Protein AF-A0A497GQ40-F1 (afdb_monomer_lite)

Structure (mmCIF, N/CA/C/O backbone):
data_AF-A0A497GQ40-F1
#
_entry.id   AF-A0A497GQ40-F1
#
loop_
_atom_site.group_PDB
_atom_site.id
_atom_site.type_symbol
_atom_site.label_atom_id
_atom_site.label_alt_id
_atom_site.label_comp_id
_atom_site.label_asym_id
_atom_site.label_entity_id
_atom_site.label_seq_id
_atom_site.pdbx_PDB_ins_code
_atom_site.Cartn_x
_atom_site.Cartn_y
_atom_site.Cartn_z
_atom_site.occupancy
_atom_site.B_iso_or_equiv
_atom_site.auth_seq_id
_atom_site.auth_comp_id
_atom_site.auth_asym_id
_atom_site.auth_atom_id
_atom_site.pdbx_PDB_model_num
ATOM 1 N N . MET A 1 1 ? -21.956 5.367 -11.111 1.00 70.19 1 MET A N 1
ATOM 2 C CA . MET A 1 1 ? -20.722 4.547 -11.089 1.00 70.19 1 MET A CA 1
ATOM 3 C C . MET A 1 1 ? -20.141 4.565 -9.691 1.00 70.19 1 MET A C 1
ATOM 5 O O . MET A 1 1 ? -20.008 5.647 -9.126 1.00 70.19 1 MET A O 1
ATOM 9 N N . SER A 1 2 ? -19.786 3.401 -9.157 1.00 84.81 2 SER A N 1
ATOM 10 C CA . SER A 1 2 ? -19.094 3.294 -7.870 1.00 84.81 2 SER A CA 1
ATOM 11 C C . SER A 1 2 ? -17.639 3.743 -8.010 1.00 84.81 2 SER A C 1
ATOM 13 O O . SER A 1 2 ? -16.983 3.427 -9.002 1.00 84.81 2 SER A O 1
ATOM 15 N N . ARG A 1 3 ? -17.143 4.499 -7.029 1.00 88.75 3 ARG A N 1
ATOM 16 C CA . ARG A 1 3 ? -15.733 4.893 -6.916 1.00 88.75 3 ARG A CA 1
ATOM 17 C C . ARG A 1 3 ? -15.127 4.132 -5.744 1.00 88.75 3 ARG A C 1
ATOM 19 O O . ARG A 1 3 ? -15.784 3.989 -4.719 1.00 88.75 3 ARG A O 1
ATOM 26 N N . VAL A 1 4 ? -13.892 3.672 -5.900 1.00 91.12 4 VAL A N 1
ATOM 27 C CA . VAL A 1 4 ? -13.148 2.975 -4.846 1.00 91.12 4 VAL A CA 1
ATOM 28 C C . VAL A 1 4 ? -11.915 3.801 -4.514 1.00 91.12 4 VAL A C 1
ATOM 30 O O . VAL A 1 4 ? -11.190 4.213 -5.417 1.00 91.12 4 VAL A O 1
ATOM 33 N N . LEU A 1 5 ? -11.701 4.048 -3.224 1.00 92.62 5 LEU A N 1
ATOM 34 C CA . LEU A 1 5 ? -10.480 4.638 -2.692 1.00 92.62 5 LEU A CA 1
ATOM 35 C C . LEU A 1 5 ? -9.785 3.576 -1.842 1.00 92.62 5 LEU A C 1
ATOM 37 O O . LEU A 1 5 ? -10.337 3.135 -0.838 1.00 92.62 5 LEU A O 1
ATOM 41 N N . MET A 1 6 ? -8.592 3.168 -2.265 1.00 93.62 6 MET A N 1
ATOM 42 C CA . MET A 1 6 ? -7.730 2.264 -1.510 1.00 93.62 6 MET A CA 1
ATOM 43 C C . MET A 1 6 ? -6.610 3.087 -0.880 1.00 93.62 6 MET A C 1
ATOM 45 O O . MET A 1 6 ? -5.875 3.762 -1.597 1.00 93.62 6 MET A O 1
ATOM 49 N N . ILE A 1 7 ? -6.502 3.040 0.447 1.00 93.56 7 ILE A N 1
ATOM 50 C CA . ILE A 1 7 ? -5.431 3.685 1.211 1.00 93.56 7 ILE A CA 1
ATOM 51 C C . ILE A 1 7 ? -4.651 2.576 1.901 1.00 93.56 7 ILE A C 1
ATOM 53 O O . ILE A 1 7 ? -5.233 1.780 2.635 1.00 93.56 7 ILE A O 1
ATOM 57 N N . VAL A 1 8 ? -3.345 2.537 1.660 1.00 92.19 8 VAL A N 1
ATOM 58 C CA . VAL A 1 8 ? -2.421 1.644 2.356 1.00 92.19 8 VAL A CA 1
ATOM 59 C C . VAL A 1 8 ? -1.456 2.522 3.139 1.00 92.19 8 VAL A C 1
ATOM 61 O O . VAL A 1 8 ? -0.906 3.466 2.578 1.00 92.19 8 VAL A O 1
ATOM 64 N N . ILE A 1 9 ? -1.303 2.240 4.430 1.00 89.88 9 ILE A N 1
ATOM 65 C CA . ILE A 1 9 ? -0.397 2.961 5.327 1.00 89.88 9 ILE A CA 1
ATOM 66 C C . ILE A 1 9 ? 0.674 1.963 5.739 1.00 89.88 9 ILE A C 1
ATOM 68 O O . ILE A 1 9 ? 0.354 0.925 6.323 1.00 89.88 9 ILE A O 1
ATOM 72 N N . ASP A 1 10 ? 1.921 2.254 5.383 1.00 86.50 10 ASP A N 1
ATOM 73 C CA . ASP A 1 10 ? 3.040 1.383 5.714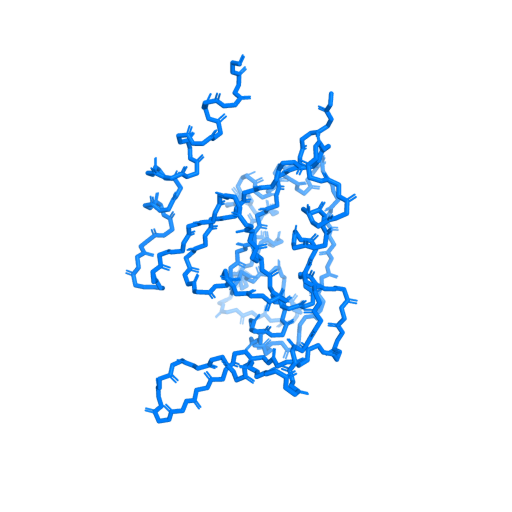 1.00 86.50 10 ASP A CA 1
ATOM 74 C C . ASP A 1 10 ? 3.319 1.405 7.222 1.00 86.50 10 ASP A C 1
ATOM 76 O O . ASP A 1 10 ? 3.120 2.418 7.893 1.00 86.50 10 ASP A O 1
ATOM 80 N N . GLN A 1 11 ? 3.737 0.255 7.748 1.00 82.38 11 GLN A N 1
ATOM 81 C CA . GLN A 1 11 ? 4.113 0.053 9.150 1.00 82.38 11 GLN A CA 1
ATOM 82 C C . GLN A 1 11 ? 3.080 0.532 10.186 1.00 82.38 11 GLN A C 1
ATOM 84 O O . GLN A 1 11 ? 3.435 0.809 11.330 1.00 82.38 11 GLN A O 1
ATOM 89 N N . LEU A 1 12 ? 1.793 0.611 9.824 1.00 86.00 12 LEU A N 1
ATOM 90 C CA . LEU A 1 12 ? 0.738 1.011 10.751 1.00 86.00 12 LEU A CA 1
ATOM 91 C C . LEU A 1 12 ? 0.411 -0.144 11.717 1.00 86.00 12 LEU A C 1
ATOM 93 O O . LEU A 1 12 ? -0.156 -1.152 11.283 1.00 86.00 12 LEU A O 1
ATOM 97 N N . PRO A 1 13 ? 0.686 -0.016 13.029 1.00 82.19 13 PRO A N 1
ATOM 98 C CA . PRO A 1 13 ? 0.306 -1.042 13.991 1.00 82.19 13 PRO A CA 1
ATOM 99 C C . PRO A 1 13 ? -1.221 -1.103 14.111 1.00 82.19 13 PRO A C 1
ATOM 101 O O . PRO A 1 13 ? -1.860 -0.190 14.635 1.00 82.19 13 PRO A O 1
ATOM 104 N N . GLY A 1 14 ? -1.828 -2.181 13.611 1.00 79.94 14 GLY A N 1
ATOM 105 C CA . GLY A 1 14 ? -3.282 -2.356 13.646 1.00 79.94 14 GLY A CA 1
ATOM 106 C C . GLY A 1 14 ? -3.801 -2.676 15.049 1.00 79.94 14 GLY A C 1
ATOM 107 O O . GLY A 1 14 ? -4.686 -1.995 15.564 1.00 79.94 14 GLY A O 1
ATOM 108 N N . HIS A 1 15 ? -3.229 -3.705 15.670 1.00 75.00 15 HIS A N 1
ATOM 109 C CA . HIS A 1 15 ? -3.486 -4.132 17.044 1.00 75.00 15 HIS A CA 1
ATOM 110 C C . HIS A 1 15 ? -2.274 -4.915 17.559 1.00 75.00 15 HIS A C 1
ATOM 112 O O . HIS A 1 15 ? -1.481 -5.409 16.759 1.00 75.00 15 HIS A O 1
ATOM 118 N N . TRP A 1 16 ? -2.157 -5.056 18.876 1.00 76.19 16 TRP A N 1
ATOM 119 C CA . TRP A 1 16 ? -1.162 -5.925 19.504 1.00 76.19 16 TRP A CA 1
ATOM 120 C C . TRP A 1 16 ? -1.840 -7.090 20.223 1.00 76.19 16 TRP A C 1
ATOM 122 O O . TRP A 1 16 ? -3.042 -7.049 20.506 1.00 76.19 16 TRP A O 1
ATOM 132 N N . ALA A 1 17 ? -1.063 -8.130 20.526 1.00 72.88 17 ALA A N 1
ATOM 133 C CA . ALA A 1 17 ? -1.508 -9.172 21.441 1.00 72.88 17 ALA A CA 1
ATOM 134 C C . ALA A 1 17 ? -1.832 -8.548 22.816 1.00 72.88 17 ALA A C 1
ATOM 136 O O . ALA A 1 17 ? -1.188 -7.581 23.231 1.00 72.88 17 ALA A O 1
ATOM 137 N N . LYS A 1 18 ? -2.861 -9.061 23.503 1.00 73.62 18 LYS A N 1
ATOM 138 C CA . LYS A 1 18 ? -3.459 -8.432 24.704 1.00 73.62 18 LYS A CA 1
ATOM 139 C C . LYS A 1 18 ? -2.467 -8.254 25.860 1.00 73.62 18 LYS A C 1
ATOM 141 O O . LYS A 1 18 ? -2.681 -7.429 26.743 1.00 73.62 18 LYS A O 1
ATOM 146 N N . GLU A 1 19 ? -1.422 -9.062 25.870 1.00 74.69 19 GLU A N 1
ATOM 147 C CA . GLU A 1 19 ? -0.355 -9.112 26.857 1.00 74.69 19 GLU A CA 1
ATOM 148 C C . GLU A 1 19 ? 0.740 -8.054 26.645 1.00 74.69 19 GLU A C 1
ATOM 150 O O . GLU A 1 19 ? 1.523 -7.805 27.561 1.00 74.69 19 GLU A O 1
ATOM 155 N N . VAL A 1 20 ? 0.795 -7.401 25.479 1.00 72.75 20 VAL A N 1
ATOM 156 C CA . VAL A 1 20 ? 1.813 -6.386 25.177 1.00 72.75 20 VAL A CA 1
ATOM 157 C C . VAL A 1 20 ? 1.470 -5.076 25.893 1.00 72.75 20 VAL A C 1
ATOM 159 O O . VAL A 1 20 ? 0.424 -4.478 25.644 1.00 72.75 20 VAL A O 1
ATOM 162 N N . LYS A 1 21 ? 2.372 -4.600 26.759 1.00 68.25 21 LYS A N 1
ATOM 163 C CA . LYS A 1 21 ? 2.289 -3.301 27.450 1.00 68.25 21 LYS A CA 1
ATOM 164 C C . LYS A 1 21 ? 3.609 -2.546 27.298 1.00 68.25 21 LYS A C 1
ATOM 166 O O . LYS A 1 21 ? 4.667 -3.162 27.368 1.00 68.25 21 LYS A O 1
ATOM 171 N N . VAL A 1 22 ? 3.544 -1.229 27.088 1.00 72.44 22 VAL A N 1
ATOM 172 C CA . VAL A 1 22 ? 4.737 -0.369 26.904 1.00 72.44 22 VAL A CA 1
ATOM 173 C C . VAL A 1 22 ? 5.049 0.431 28.168 1.00 72.44 22 VAL A C 1
ATOM 175 O O . VAL A 1 22 ? 6.209 0.588 28.531 1.00 72.44 22 VAL A O 1
ATOM 178 N N . LEU A 1 23 ? 4.007 0.912 28.846 1.00 74.12 23 LEU A N 1
ATOM 179 C CA . LEU A 1 23 ? 4.051 1.622 30.123 1.00 74.12 23 LEU A CA 1
ATOM 180 C C . LEU A 1 23 ? 2.874 1.143 30.976 1.00 74.12 23 LEU A C 1
ATOM 182 O O . LEU A 1 23 ? 1.844 0.718 30.438 1.00 74.12 23 LEU A O 1
ATOM 186 N N . ASP A 1 24 ? 3.002 1.235 32.297 1.00 73.12 24 ASP A N 1
ATOM 187 C CA . ASP A 1 24 ? 1.900 0.906 33.198 1.00 73.12 24 ASP A CA 1
ATOM 188 C C . ASP A 1 24 ? 0.662 1.745 32.848 1.00 73.12 24 ASP A C 1
ATOM 190 O O . ASP A 1 24 ? 0.723 2.968 32.731 1.00 73.12 24 ASP A O 1
ATOM 194 N N . ASN A 1 25 ? -0.471 1.066 32.651 1.00 73.38 25 ASN A N 1
ATOM 195 C CA . ASN A 1 25 ? -1.770 1.639 32.268 1.00 73.38 25 ASN A CA 1
ATOM 196 C C . ASN A 1 25 ? -1.861 2.283 30.868 1.00 73.38 25 ASN A C 1
ATOM 198 O O . ASN A 1 25 ? -2.886 2.887 30.555 1.00 73.38 25 ASN A O 1
ATOM 202 N N . MET A 1 26 ? -0.856 2.118 30.001 1.00 69.12 26 MET A N 1
ATOM 203 C CA . MET A 1 26 ? -0.887 2.603 28.615 1.00 69.12 26 MET A CA 1
ATOM 204 C C . MET A 1 26 ? -0.814 1.439 27.619 1.00 69.12 26 MET A C 1
ATOM 206 O O . MET A 1 26 ? 0.151 0.665 27.654 1.00 69.12 26 MET A O 1
ATOM 210 N N . PRO A 1 27 ? -1.800 1.297 26.710 1.00 72.75 27 PRO A N 1
ATOM 211 C CA . PRO A 1 27 ? -1.693 0.312 25.649 1.00 72.75 27 PRO A CA 1
ATOM 212 C C . PRO A 1 27 ? -0.566 0.700 24.679 1.00 72.75 27 PRO A C 1
ATOM 214 O O . PRO A 1 27 ? -0.253 1.886 24.527 1.00 72.75 27 PRO A O 1
ATOM 217 N N . PRO A 1 28 ? 0.045 -0.279 23.996 1.00 80.50 28 PRO A N 1
ATOM 218 C CA . PRO A 1 28 ? 0.985 -0.004 22.919 1.00 80.50 28 PRO A CA 1
ATOM 219 C C . PRO A 1 28 ? 0.333 0.849 21.826 1.00 80.50 28 PRO A C 1
ATOM 221 O O . PRO A 1 28 ? -0.875 0.775 21.597 1.00 80.50 28 PRO A O 1
ATOM 224 N N . VAL A 1 29 ? 1.135 1.634 21.106 1.00 83.00 29 VAL A N 1
ATOM 225 C CA . VAL A 1 29 ? 0.638 2.443 19.985 1.00 83.00 29 VAL A CA 1
ATOM 226 C C . VAL A 1 29 ? 0.046 1.516 18.923 1.00 83.00 29 VAL A C 1
ATOM 228 O O . VAL A 1 29 ? 0.769 0.730 18.312 1.00 83.00 29 VAL A O 1
ATOM 231 N N . ASN A 1 30 ? -1.273 1.572 18.730 1.00 87.31 30 ASN A N 1
ATOM 232 C CA . ASN A 1 30 ? -1.984 0.861 17.669 1.00 87.31 30 ASN A CA 1
ATOM 233 C C . ASN A 1 30 ? -3.354 1.473 17.376 1.00 87.31 30 ASN A C 1
ATOM 235 O O . ASN A 1 30 ? -3.939 2.148 18.223 1.00 87.31 30 ASN A O 1
ATOM 239 N N . VAL A 1 31 ? -3.868 1.200 16.177 1.00 90.12 31 VAL A N 1
ATOM 240 C CA . VAL A 1 31 ? -5.149 1.719 15.687 1.00 90.12 31 VAL A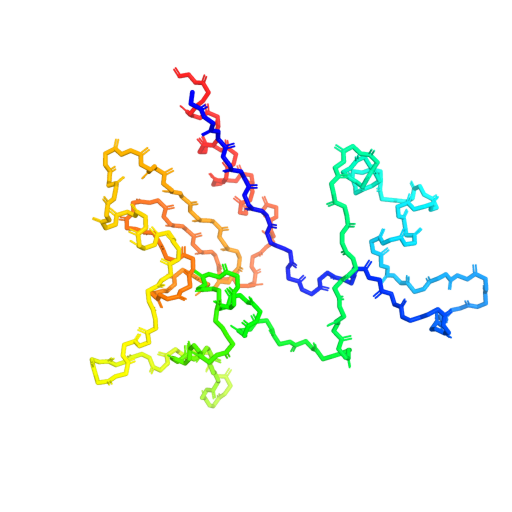 CA 1
ATOM 241 C C . VAL A 1 31 ? -6.309 1.329 16.600 1.00 90.12 31 VAL A C 1
ATOM 243 O O . VAL A 1 31 ? -7.117 2.191 16.943 1.00 90.12 31 VAL A O 1
ATOM 246 N N . TRP A 1 32 ? -6.400 0.059 16.998 1.00 90.50 32 TRP A N 1
ATOM 247 C CA . TRP A 1 32 ? -7.534 -0.453 17.766 1.00 90.50 32 TRP A CA 1
ATOM 248 C C . TRP A 1 32 ? -7.675 0.219 19.138 1.00 90.50 32 TRP A C 1
ATOM 250 O O . TRP A 1 32 ? -8.736 0.764 19.456 1.00 90.50 32 TRP A O 1
ATOM 260 N N . ASP A 1 33 ? -6.611 0.242 19.938 1.00 88.31 33 ASP A N 1
ATOM 261 C CA . ASP A 1 33 ? -6.663 0.816 21.284 1.00 88.31 33 ASP A CA 1
ATOM 262 C C . ASP A 1 33 ? -6.806 2.341 21.246 1.00 88.31 33 ASP A C 1
ATOM 264 O O . ASP A 1 33 ? -7.615 2.905 21.985 1.00 88.31 33 ASP A O 1
ATOM 268 N N . TYR A 1 34 ? -6.107 3.024 20.333 1.00 90.00 34 TYR A N 1
ATOM 269 C CA . TYR A 1 34 ? -6.209 4.481 20.205 1.00 90.00 34 TYR A CA 1
ATOM 270 C C . TYR A 1 34 ? -7.583 4.920 19.691 1.00 90.00 34 TYR A C 1
ATOM 272 O O . TYR A 1 34 ? -8.079 5.978 20.086 1.00 90.00 34 TYR A O 1
ATOM 280 N N . ALA A 1 35 ? -8.228 4.127 18.833 1.00 92.44 35 ALA A N 1
ATOM 281 C CA . ALA A 1 35 ? -9.604 4.381 18.423 1.00 92.44 35 ALA A CA 1
ATOM 282 C C . ALA A 1 35 ? -10.566 4.266 19.616 1.00 92.44 35 ALA A C 1
ATOM 284 O O . ALA A 1 35 ? -11.384 5.164 19.826 1.00 92.44 35 ALA A O 1
ATOM 285 N N . ARG A 1 36 ? -10.428 3.219 20.442 1.00 88.94 36 ARG A N 1
ATOM 286 C CA . ARG A 1 36 ? -11.265 2.999 21.637 1.00 88.94 36 ARG A CA 1
ATOM 287 C C . ARG A 1 36 ? -11.078 4.068 22.710 1.00 88.94 36 ARG A C 1
ATOM 289 O O . ARG A 1 36 ? -12.061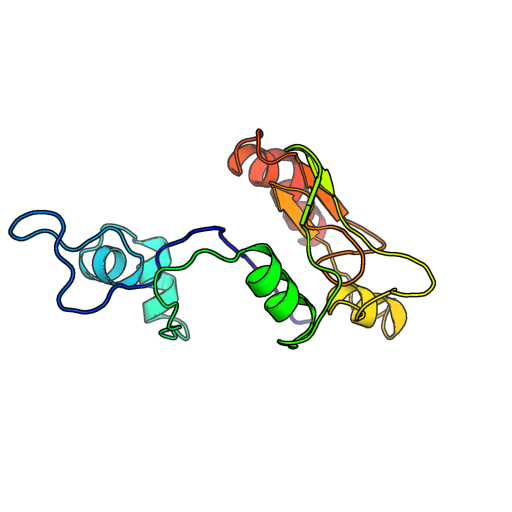 4.495 23.308 1.00 88.94 36 ARG A O 1
ATOM 296 N N . LEU A 1 37 ? -9.845 4.528 22.917 1.00 88.69 37 LEU A N 1
ATOM 297 C CA . LEU A 1 37 ? -9.524 5.621 23.842 1.00 88.69 37 LEU A CA 1
ATOM 298 C C . LEU A 1 37 ? -9.876 7.012 23.283 1.00 88.69 37 LEU A C 1
ATOM 300 O O . LEU A 1 37 ? -9.769 8.009 23.989 1.00 88.69 37 LEU A O 1
ATOM 304 N N . GLY A 1 38 ? -10.314 7.104 22.022 1.00 89.50 38 GLY A N 1
ATOM 305 C CA . GLY A 1 38 ? -10.701 8.367 21.386 1.00 89.50 38 GLY A CA 1
ATOM 306 C C 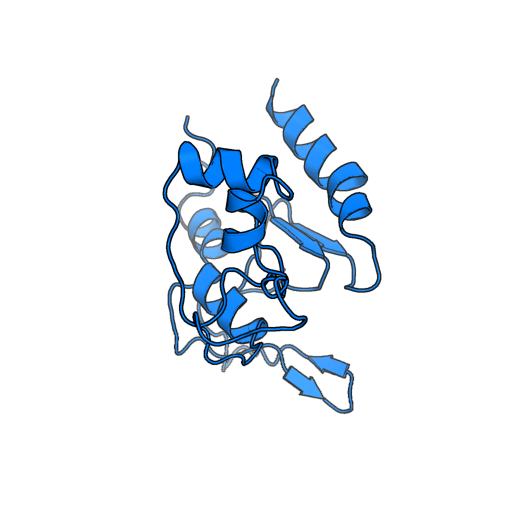. GLY A 1 38 ? -9.531 9.226 20.891 1.00 89.50 38 GLY A C 1
ATOM 307 O O . GLY A 1 38 ? -9.757 10.352 20.443 1.00 89.50 38 GLY A O 1
ATOM 308 N N . PHE A 1 39 ? -8.305 8.701 20.909 1.00 89.19 39 PHE A N 1
ATOM 309 C CA . PHE A 1 39 ? -7.107 9.373 20.396 1.00 89.19 39 PHE A CA 1
ATOM 310 C C . PHE A 1 39 ? -7.034 9.377 18.864 1.00 89.19 39 PHE A C 1
ATOM 312 O O . PHE A 1 39 ? -6.445 10.281 18.278 1.00 89.19 39 PHE A O 1
ATOM 319 N N . ALA A 1 40 ? -7.681 8.418 18.197 1.00 91.56 40 ALA A N 1
ATOM 320 C CA . ALA A 1 40 ? -7.687 8.290 16.740 1.00 91.56 40 ALA A CA 1
ATOM 321 C C . ALA A 1 40 ? -9.106 8.422 16.158 1.00 91.56 40 ALA A C 1
ATOM 323 O O . ALA A 1 40 ? -9.689 7.455 15.670 1.00 91.56 40 ALA A O 1
ATOM 324 N N . LYS A 1 41 ? -9.680 9.633 16.204 1.00 94.94 41 LYS A N 1
ATOM 325 C CA . LYS A 1 41 ? -11.099 9.885 15.863 1.00 94.94 41 LYS A CA 1
ATOM 326 C C . LYS A 1 41 ? -11.503 9.421 14.456 1.00 94.94 41 LYS A C 1
ATOM 328 O O . LYS A 1 41 ? -12.578 8.855 14.293 1.00 94.94 41 LYS A O 1
ATOM 333 N N . ASN A 1 42 ? -10.639 9.611 13.457 1.00 94.75 42 ASN A N 1
ATOM 334 C CA . ASN A 1 42 ? -10.919 9.179 12.081 1.00 94.75 42 ASN A CA 1
ATOM 335 C C . ASN A 1 42 ? -10.945 7.650 11.955 1.00 94.75 42 ASN A C 1
ATOM 337 O O . ASN A 1 42 ? -11.850 7.101 11.334 1.00 94.75 42 ASN A O 1
ATOM 341 N N . PHE A 1 43 ? -9.993 6.952 12.582 1.00 94.12 43 PHE A N 1
ATOM 342 C CA . PHE A 1 43 ? -10.002 5.489 12.620 1.00 94.12 43 PHE A CA 1
ATOM 343 C C . PHE A 1 43 ? -11.194 4.954 13.404 1.00 94.12 43 PHE A C 1
ATOM 345 O O . PHE A 1 43 ? -11.847 4.027 12.942 1.00 94.12 43 PHE A O 1
ATOM 352 N N . ARG A 1 44 ? -11.530 5.574 14.540 1.00 95.19 44 ARG A N 1
ATOM 353 C CA . ARG A 1 44 ? -12.735 5.240 15.302 1.00 95.19 44 ARG A CA 1
ATOM 354 C C . ARG A 1 44 ? -13.985 5.315 14.427 1.00 95.19 44 ARG A C 1
ATOM 356 O O . ARG A 1 44 ? -14.729 4.345 14.373 1.00 95.19 44 ARG A O 1
ATOM 363 N N . PHE A 1 45 ? -14.168 6.413 13.693 1.00 96.69 45 PHE A N 1
ATOM 364 C CA . PHE A 1 45 ? -15.289 6.557 12.767 1.00 96.69 45 PHE A CA 1
ATOM 365 C C . PHE A 1 45 ? -15.326 5.427 11.726 1.00 96.69 45 PHE A C 1
ATOM 367 O O . PHE A 1 45 ? -16.383 4.837 11.513 1.00 96.69 45 PHE A O 1
ATOM 374 N N . LEU A 1 46 ? -14.185 5.097 11.107 1.00 94.62 46 LEU A N 1
ATOM 375 C CA . LEU A 1 46 ? -14.086 4.017 10.116 1.00 94.62 46 LEU A CA 1
ATOM 376 C C . LEU A 1 46 ? -14.405 2.636 10.704 1.00 94.62 46 LEU A C 1
ATOM 378 O O . LEU A 1 46 ? -15.034 1.823 10.034 1.00 94.62 46 LEU A O 1
ATOM 382 N N . ILE A 1 47 ? -13.985 2.378 11.942 1.00 93.62 47 ILE A N 1
ATOM 383 C CA . ILE A 1 47 ? -14.261 1.131 12.663 1.00 93.62 47 ILE A CA 1
ATOM 384 C C . ILE A 1 47 ? -15.752 1.020 12.995 1.00 93.62 47 ILE A C 1
ATOM 386 O O . ILE A 1 47 ? -16.349 -0.025 12.769 1.00 93.62 47 ILE A O 1
ATOM 390 N N . GLU A 1 48 ? -16.355 2.090 13.515 1.00 95.31 48 GLU A N 1
ATOM 391 C CA . GLU A 1 48 ? -17.760 2.107 13.947 1.00 95.31 48 GLU A CA 1
ATOM 392 C C . GLU A 1 48 ? -18.749 2.089 12.768 1.00 95.31 48 GLU A C 1
ATOM 394 O O . GLU A 1 48 ? -19.864 1.596 12.915 1.00 95.31 48 GLU A O 1
ATOM 399 N N . ASN A 1 49 ? -18.356 2.612 11.601 1.00 97.06 49 ASN A N 1
ATOM 400 C CA . ASN A 1 49 ? -19.224 2.750 10.421 1.00 97.06 49 ASN A CA 1
ATOM 401 C C . ASN A 1 49 ? -18.825 1.829 9.257 1.00 97.06 49 ASN A C 1
ATOM 403 O O . ASN A 1 49 ? -19.335 1.974 8.144 1.00 97.06 49 ASN A O 1
ATOM 407 N N . GLY A 1 50 ? -17.887 0.913 9.481 1.00 93.62 50 GLY A N 1
ATOM 408 C CA . GLY A 1 50 ? -17.325 0.054 8.448 1.00 93.62 50 GLY A CA 1
ATOM 409 C C . GLY A 1 50 ? -17.069 -1.364 8.938 1.00 93.62 50 GLY A C 1
ATOM 410 O O . GLY A 1 50 ? -17.602 -1.808 9.951 1.00 93.62 50 GLY A O 1
ATOM 411 N N . ILE A 1 51 ? -16.245 -2.088 8.184 1.00 90.69 51 ILE A N 1
ATOM 412 C CA . ILE A 1 51 ? -15.774 -3.420 8.561 1.00 90.69 51 ILE A CA 1
ATOM 413 C C . ILE A 1 51 ? -14.331 -3.276 9.028 1.00 90.69 51 ILE A C 1
ATOM 415 O O . ILE A 1 51 ? -13.454 -2.911 8.244 1.00 90.69 51 ILE A O 1
ATOM 419 N N . PHE A 1 52 ? -14.090 -3.577 10.302 1.00 89.62 52 PHE A N 1
ATOM 420 C CA . PHE A 1 52 ? -12.751 -3.653 10.869 1.00 89.62 52 PHE A CA 1
ATOM 421 C C . PHE A 1 52 ? -12.363 -5.112 11.097 1.00 89.62 52 PHE A C 1
ATOM 423 O O . PHE A 1 52 ? -13.070 -5.851 11.781 1.00 89.62 52 PHE A O 1
ATOM 430 N N . CYS A 1 53 ? -11.228 -5.517 10.533 1.00 86.19 53 CYS A N 1
ATOM 431 C CA . CYS A 1 53 ? -10.713 -6.876 10.643 1.00 86.19 53 CYS A CA 1
ATOM 432 C C . CYS A 1 53 ? -9.390 -6.876 11.408 1.00 86.19 53 CYS A C 1
ATOM 434 O O . CYS A 1 53 ? -8.491 -6.089 11.111 1.00 86.19 53 CYS A O 1
ATOM 436 N N . PHE A 1 54 ? -9.238 -7.817 12.337 1.00 83.44 54 PHE A N 1
ATOM 437 C CA . PHE A 1 54 ? -7.947 -8.101 12.953 1.00 83.44 54 PHE A CA 1
ATOM 438 C C . PHE A 1 54 ? -7.106 -8.951 11.996 1.00 83.44 54 PHE A C 1
ATOM 440 O O . PHE A 1 54 ? -7.469 -10.082 11.683 1.00 83.44 54 PHE A O 1
ATOM 447 N N . ALA A 1 55 ? -5.980 -8.408 11.532 1.00 72.69 55 ALA A N 1
ATOM 448 C CA . ALA A 1 55 ? -5.002 -9.132 10.725 1.00 72.69 55 ALA A CA 1
ATOM 449 C C . ALA A 1 55 ? -3.782 -9.476 11.583 1.00 72.69 55 ALA A C 1
ATOM 451 O O . ALA A 1 55 ? -3.169 -8.588 12.170 1.00 72.69 55 ALA A O 1
ATOM 452 N N . TRP A 1 56 ? -3.442 -10.758 11.676 1.00 63.97 56 TRP A N 1
ATOM 453 C CA . TRP A 1 56 ? -2.301 -11.205 12.469 1.00 63.97 56 TRP A CA 1
ATOM 454 C C . TRP A 1 56 ? -1.014 -11.016 11.662 1.00 63.97 56 TRP A C 1
ATOM 456 O O . TRP A 1 56 ? -0.812 -11.702 10.661 1.00 63.97 56 TRP A O 1
ATOM 466 N N . ASN A 1 57 ? -0.135 -10.118 12.111 1.00 65.56 57 ASN A N 1
ATOM 467 C CA . ASN A 1 57 ? 1.287 -10.190 11.784 1.00 65.56 57 ASN A CA 1
ATOM 468 C C . ASN A 1 57 ? 2.025 -10.777 12.998 1.00 65.56 57 ASN A C 1
ATOM 470 O O . ASN A 1 57 ? 1.608 -10.591 14.139 1.00 65.56 57 ASN A O 1
ATOM 474 N N . LYS A 1 58 ? 3.111 -11.519 12.775 1.00 61.62 58 LYS A N 1
ATOM 475 C CA . LYS A 1 58 ? 3.925 -12.086 13.866 1.00 61.62 58 LYS A CA 1
ATOM 476 C C . LYS A 1 58 ? 4.929 -11.067 14.430 1.00 61.62 58 LYS A C 1
ATOM 478 O O . LYS A 1 58 ? 6.016 -11.444 14.842 1.00 61.62 58 LYS A O 1
ATOM 483 N N . GLY A 1 59 ? 4.604 -9.772 14.386 1.00 61.81 59 GLY A N 1
ATOM 484 C CA . GLY A 1 59 ? 5.534 -8.693 14.731 1.00 61.81 59 GLY A CA 1
ATOM 485 C C . GLY A 1 59 ? 6.638 -8.441 13.697 1.00 61.81 59 GLY A C 1
ATOM 486 O O . GLY A 1 59 ? 7.457 -7.552 13.895 1.00 61.81 59 GLY A O 1
ATOM 487 N N . GLU A 1 60 ? 6.654 -9.172 12.581 1.00 70.75 60 GLU A N 1
ATOM 488 C CA . GLU A 1 60 ? 7.597 -8.953 11.484 1.00 70.75 60 GLU A CA 1
ATOM 489 C C . GLU A 1 60 ? 7.008 -7.982 10.457 1.00 70.75 60 GLU A C 1
ATOM 491 O O . GLU A 1 60 ? 5.862 -8.122 10.008 1.00 70.75 60 GLU A O 1
ATOM 496 N N . CYS A 1 61 ? 7.797 -6.969 10.105 1.00 77.88 61 CYS A N 1
ATOM 497 C CA . CYS A 1 61 ? 7.461 -6.025 9.053 1.00 77.88 61 CYS A CA 1
ATOM 498 C C . CYS A 1 61 ? 8.011 -6.534 7.719 1.00 77.88 61 CYS A C 1
ATOM 500 O O . CYS A 1 61 ? 9.214 -6.463 7.480 1.00 77.88 61 CYS A O 1
ATOM 502 N N . ASP A 1 62 ? 7.122 -7.001 6.844 1.00 85.44 62 ASP A N 1
ATOM 503 C CA . ASP A 1 62 ? 7.460 -7.400 5.476 1.00 85.44 62 ASP A CA 1
ATOM 504 C C . ASP A 1 62 ? 6.561 -6.676 4.464 1.00 85.44 62 ASP A C 1
ATOM 506 O O . ASP A 1 62 ? 5.615 -7.223 3.882 1.00 85.44 62 ASP A O 1
ATOM 510 N N . THR A 1 63 ? 6.841 -5.384 4.296 1.00 88.81 63 THR A N 1
ATOM 511 C CA . THR A 1 63 ? 6.106 -4.504 3.386 1.00 88.81 63 THR A CA 1
ATOM 512 C C . THR A 1 63 ? 6.159 -4.992 1.932 1.00 88.81 63 THR A C 1
ATOM 514 O O . THR A 1 63 ? 5.096 -5.041 1.306 1.00 88.81 63 THR A O 1
ATOM 517 N N . PRO A 1 64 ? 7.308 -5.425 1.362 1.00 91.25 64 PRO A N 1
ATOM 518 C CA . PRO A 1 64 ? 7.353 -5.921 -0.014 1.00 91.25 64 PRO A CA 1
ATOM 519 C C . PRO A 1 64 ? 6.393 -7.076 -0.299 1.00 91.25 64 PRO A C 1
ATOM 521 O O . PRO A 1 64 ? 5.767 -7.076 -1.365 1.00 91.25 64 PRO A O 1
ATOM 524 N N . HIS A 1 65 ? 6.253 -8.035 0.620 1.00 91.25 65 HIS A N 1
ATOM 525 C CA . HIS A 1 65 ? 5.309 -9.141 0.460 1.00 91.25 65 HIS A CA 1
ATOM 526 C C . HIS A 1 65 ? 3.869 -8.696 0.723 1.00 91.25 65 HIS A C 1
ATOM 528 O O . HIS A 1 65 ? 2.979 -9.054 -0.049 1.00 91.25 65 HIS A O 1
ATOM 534 N N . GLY A 1 66 ? 3.630 -7.864 1.743 1.00 90.25 66 GLY A N 1
ATOM 535 C CA . GLY A 1 66 ? 2.302 -7.318 2.043 1.00 90.25 66 GLY A CA 1
ATOM 536 C C . GLY A 1 66 ? 1.719 -6.514 0.877 1.00 90.25 66 GLY A C 1
ATOM 537 O O . GLY A 1 66 ? 0.610 -6.790 0.416 1.00 90.25 66 GLY A O 1
ATOM 538 N N . MET A 1 67 ? 2.497 -5.582 0.322 1.00 93.12 67 MET A N 1
ATOM 539 C CA . MET A 1 67 ? 2.107 -4.790 -0.849 1.00 93.12 67 MET A CA 1
ATOM 540 C C . MET A 1 67 ? 1.872 -5.677 -2.075 1.00 93.12 67 MET A C 1
ATOM 542 O O . MET A 1 67 ? 0.919 -5.461 -2.825 1.00 93.12 67 MET A O 1
ATOM 546 N N . LYS A 1 68 ? 2.700 -6.712 -2.270 1.00 94.06 68 LYS A N 1
ATOM 547 C CA . LYS A 1 68 ? 2.527 -7.655 -3.379 1.00 94.06 68 LYS A CA 1
ATOM 548 C C . LYS A 1 68 ? 1.253 -8.482 -3.224 1.00 94.06 68 LYS A C 1
ATOM 550 O O . LYS A 1 68 ? 0.520 -8.658 -4.198 1.00 94.06 68 LYS A O 1
ATOM 555 N N . TYR A 1 69 ? 0.962 -8.957 -2.018 1.00 93.19 69 TYR A N 1
ATOM 556 C CA . TYR A 1 69 ? -0.267 -9.682 -1.723 1.00 93.19 69 TYR A CA 1
ATOM 557 C C . TYR A 1 69 ? -1.494 -8.801 -1.968 1.00 93.19 69 TYR A C 1
ATOM 559 O O . TYR A 1 69 ? -2.414 -9.228 -2.656 1.00 93.19 69 TYR A O 1
ATOM 567 N N . LEU A 1 70 ? -1.486 -7.548 -1.505 1.00 93.31 70 LEU A N 1
ATOM 568 C CA . LEU A 1 70 ? -2.572 -6.598 -1.773 1.00 93.31 70 LEU A CA 1
ATOM 569 C C . LEU A 1 70 ? -2.765 -6.343 -3.273 1.00 93.31 70 LEU A C 1
ATOM 571 O O . LEU A 1 70 ? -3.895 -6.248 -3.747 1.00 93.31 70 LEU A O 1
ATOM 575 N N . ALA A 1 71 ? -1.672 -6.257 -4.030 1.00 95.25 71 ALA A N 1
ATOM 576 C CA . ALA A 1 71 ? -1.731 -6.029 -5.465 1.00 95.25 71 ALA A CA 1
ATOM 577 C C . ALA A 1 71 ? -2.169 -7.266 -6.265 1.00 95.25 71 ALA A C 1
ATOM 579 O O . ALA A 1 71 ? -2.736 -7.103 -7.339 1.00 95.25 71 ALA A O 1
ATOM 580 N N . THR A 1 72 ? -1.901 -8.489 -5.799 1.00 95.69 72 THR A N 1
ATOM 581 C CA . THR A 1 72 ? -2.021 -9.703 -6.637 1.00 95.69 72 THR A CA 1
ATOM 582 C C . THR A 1 72 ? -2.942 -10.783 -6.072 1.00 95.69 72 THR A C 1
ATOM 584 O O . THR A 1 72 ? -3.331 -11.693 -6.803 1.00 95.69 72 THR A O 1
ATOM 587 N N . GLY A 1 73 ? -3.274 -10.717 -4.782 1.00 93.88 73 GLY A N 1
ATOM 588 C CA . GLY A 1 73 ? -3.990 -11.756 -4.042 1.00 93.88 73 GLY A CA 1
ATOM 589 C C . GLY A 1 73 ? -3.186 -13.044 -3.829 1.00 93.88 73 GLY A C 1
ATOM 590 O O . GLY A 1 73 ? -3.781 -14.100 -3.632 1.00 93.88 73 GLY A O 1
ATOM 591 N N . ARG A 1 74 ? -1.848 -13.004 -3.933 1.00 91.62 74 ARG A N 1
ATOM 592 C CA . ARG A 1 74 ? -0.983 -14.198 -3.916 1.00 91.62 74 ARG A CA 1
ATOM 593 C C . ARG A 1 74 ? 0.129 -14.091 -2.878 1.00 91.62 74 ARG A C 1
ATOM 595 O O . ARG A 1 74 ? 0.783 -13.060 -2.775 1.00 91.62 74 ARG A O 1
ATOM 602 N N . TYR A 1 75 ? 0.380 -15.194 -2.169 1.00 87.81 75 TYR A N 1
ATOM 603 C CA . TYR A 1 75 ? 1.520 -15.332 -1.251 1.00 87.81 75 TYR A CA 1
ATOM 604 C C . TYR A 1 75 ? 2.827 -15.700 -1.960 1.00 87.81 75 TYR A C 1
ATOM 606 O O . TYR A 1 75 ? 3.894 -15.304 -1.512 1.00 87.81 75 TYR A O 1
ATOM 614 N N . ASN A 1 76 ? 2.760 -16.452 -3.065 1.00 88.81 76 ASN A N 1
ATOM 615 C CA . ASN A 1 76 ? 3.916 -16.735 -3.916 1.00 88.81 76 ASN A CA 1
ATOM 616 C C . ASN A 1 76 ? 3.825 -15.882 -5.187 1.00 88.81 76 ASN A C 1
ATOM 618 O O . ASN A 1 76 ? 3.149 -16.240 -6.153 1.00 88.81 76 ASN A O 1
ATOM 622 N N . ALA A 1 77 ? 4.438 -14.706 -5.127 1.00 93.25 77 ALA A N 1
ATOM 623 C CA . ALA A 1 77 ? 4.252 -13.614 -6.072 1.00 93.25 77 ALA A CA 1
ATOM 624 C C . ALA A 1 77 ? 5.577 -12.935 -6.458 1.00 93.25 77 ALA A C 1
ATOM 626 O O . ALA A 1 77 ? 5.594 -11.754 -6.813 1.00 93.25 77 ALA A O 1
ATOM 627 N N . ALA A 1 78 ? 6.681 -13.687 -6.396 1.00 93.44 78 ALA A N 1
ATOM 628 C CA . ALA A 1 78 ? 7.989 -13.226 -6.838 1.00 93.44 78 ALA A CA 1
ATOM 629 C C . ALA A 1 78 ? 7.939 -12.672 -8.284 1.00 93.44 78 ALA A C 1
ATOM 631 O O . ALA A 1 78 ? 7.129 -13.137 -9.094 1.00 93.44 78 ALA A O 1
ATOM 632 N N . PRO A 1 79 ? 8.804 -11.704 -8.636 1.00 94.75 79 PRO A N 1
ATOM 633 C CA . PRO A 1 79 ? 9.857 -11.129 -7.799 1.00 94.75 79 PRO A CA 1
ATOM 634 C C . PRO A 1 79 ? 9.326 -10.121 -6.770 1.00 94.75 79 PRO A C 1
ATOM 636 O O . PRO A 1 79 ? 8.309 -9.460 -6.993 1.00 94.75 79 PRO A O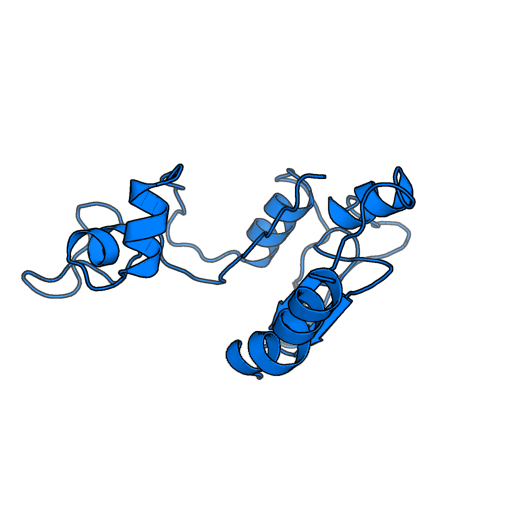 1
ATOM 639 N N . TYR A 1 80 ? 10.047 -9.983 -5.659 1.00 93.75 80 TYR A N 1
ATOM 640 C CA . TYR A 1 80 ? 9.810 -8.976 -4.621 1.00 93.75 80 TYR A CA 1
ATOM 641 C C . TYR A 1 80 ? 10.910 -7.917 -4.654 1.00 93.75 80 TYR A C 1
ATOM 643 O O . TYR A 1 80 ? 12.001 -8.180 -5.161 1.00 93.75 80 TYR A O 1
ATOM 651 N N . TRP A 1 81 ? 10.628 -6.730 -4.117 1.00 92.25 81 TRP A N 1
ATOM 652 C CA . TRP A 1 81 ? 11.679 -5.752 -3.837 1.00 92.25 81 TRP A CA 1
ATOM 653 C C . TRP A 1 81 ? 12.758 -6.367 -2.941 1.00 92.25 81 TRP A C 1
ATOM 655 O O . TRP A 1 81 ? 12.453 -7.030 -1.952 1.00 92.25 81 TRP A O 1
ATOM 665 N N . ALA A 1 82 ? 14.011 -6.147 -3.318 1.00 90.25 82 ALA A N 1
ATOM 666 C CA . ALA A 1 82 ? 15.197 -6.614 -2.621 1.00 90.25 82 ALA A CA 1
ATOM 667 C C . ALA A 1 82 ? 16.162 -5.443 -2.394 1.00 90.25 82 ALA A C 1
ATOM 669 O O . ALA A 1 82 ? 15.921 -4.321 -2.841 1.00 90.25 82 ALA A O 1
ATOM 670 N N . SER A 1 83 ? 17.277 -5.716 -1.720 1.00 89.50 83 SER A N 1
ATOM 671 C CA . SER A 1 83 ? 18.393 -4.781 -1.594 1.00 89.50 83 SER A CA 1
ATOM 672 C C . SER A 1 83 ? 19.661 -5.426 -2.141 1.00 89.50 83 SER A C 1
ATOM 674 O O . SER A 1 83 ? 19.958 -6.578 -1.826 1.00 89.50 83 SER A O 1
ATOM 676 N N . VAL A 1 84 ? 20.403 -4.692 -2.967 1.00 90.94 84 VAL A N 1
ATOM 677 C CA . VAL A 1 84 ? 21.723 -5.089 -3.469 1.00 90.94 84 VAL A CA 1
ATOM 678 C C . VAL A 1 84 ? 22.710 -4.025 -3.016 1.00 90.94 84 VAL A C 1
ATOM 680 O O . VAL A 1 84 ? 22.594 -2.866 -3.403 1.00 90.94 84 VAL A O 1
ATOM 683 N N . ASN A 1 85 ? 23.672 -4.402 -2.169 1.00 92.19 85 ASN A N 1
ATOM 684 C CA . ASN A 1 85 ? 24.655 -3.477 -1.587 1.00 92.19 85 ASN A CA 1
ATOM 685 C C . ASN A 1 85 ? 24.013 -2.252 -0.900 1.00 92.19 85 ASN A C 1
ATOM 687 O O . ASN A 1 85 ? 24.512 -1.136 -1.020 1.00 92.19 85 ASN A O 1
ATOM 691 N N . GLY A 1 86 ? 22.880 -2.448 -0.219 1.00 86.38 86 GLY A N 1
ATOM 692 C CA . GLY A 1 86 ? 22.148 -1.374 0.460 1.00 86.38 86 GLY A CA 1
ATOM 693 C C . GLY A 1 86 ? 21.226 -0.550 -0.445 1.00 86.38 86 GLY A C 1
ATOM 694 O O . GLY A 1 86 ? 20.486 0.285 0.068 1.00 86.38 86 GLY A O 1
ATOM 695 N N . TRP A 1 87 ? 21.212 -0.798 -1.758 1.00 87.12 87 TRP A N 1
ATOM 696 C CA . TRP A 1 87 ? 20.346 -0.099 -2.707 1.00 87.12 87 TRP A CA 1
ATOM 697 C C . TRP A 1 87 ? 19.089 -0.909 -3.048 1.00 87.12 87 TRP A C 1
ATOM 699 O O . TRP A 1 87 ? 19.214 -2.087 -3.402 1.00 87.12 87 TRP A O 1
ATOM 709 N N . PRO A 1 88 ? 17.884 -0.305 -2.992 1.00 87.81 88 PRO A N 1
ATOM 710 C CA . PRO A 1 88 ? 16.652 -0.964 -3.411 1.00 87.81 88 PRO A CA 1
ATOM 711 C C . PRO A 1 88 ? 16.721 -1.420 -4.870 1.00 87.81 88 PRO A C 1
ATOM 713 O O . PRO A 1 88 ? 17.088 -0.655 -5.762 1.00 87.81 88 PRO A O 1
ATOM 716 N N . TYR A 1 89 ? 16.339 -2.668 -5.121 1.00 90.56 89 TYR A N 1
ATOM 717 C CA . TYR A 1 89 ? 16.377 -3.279 -6.444 1.00 90.56 89 TYR A CA 1
ATOM 718 C C . TYR A 1 89 ? 15.156 -4.170 -6.671 1.00 90.56 89 TYR A C 1
ATOM 720 O O . TYR A 1 89 ? 14.803 -4.987 -5.819 1.00 90.56 89 TYR A O 1
ATOM 728 N N . TYR A 1 90 ? 14.523 -4.034 -7.838 1.00 93.12 90 TYR A N 1
ATOM 729 C CA . TYR A 1 90 ? 13.416 -4.891 -8.255 1.00 93.12 90 TYR A CA 1
ATOM 730 C C . TYR A 1 90 ? 13.883 -5.873 -9.343 1.00 93.12 90 TYR A C 1
ATOM 732 O O . TYR A 1 90 ? 14.076 -5.457 -10.488 1.00 93.12 90 TYR A O 1
ATOM 740 N N . PRO A 1 91 ? 14.052 -7.173 -9.030 1.00 93.38 91 PRO A N 1
ATOM 741 C CA . PRO A 1 91 ? 14.686 -8.149 -9.916 1.00 93.38 91 PRO A CA 1
ATOM 742 C C . PRO A 1 91 ? 13.713 -8.724 -10.961 1.00 93.38 91 PRO A C 1
ATOM 744 O O . PRO A 1 91 ? 13.636 -9.939 -11.147 1.00 93.38 91 PRO A O 1
ATOM 747 N N . ARG A 1 92 ? 12.922 -7.871 -11.626 1.00 92.69 92 ARG A N 1
ATOM 748 C CA . ARG A 1 92 ? 12.031 -8.300 -12.715 1.00 92.69 92 ARG A CA 1
ATOM 749 C C . ARG A 1 92 ? 12.806 -8.412 -14.020 1.00 92.69 92 ARG A C 1
ATOM 751 O O . ARG A 1 92 ? 13.463 -7.466 -14.444 1.00 92.69 92 ARG A O 1
ATOM 758 N N . THR A 1 93 ? 12.654 -9.548 -14.685 1.00 92.62 93 THR A N 1
ATOM 759 C CA . THR A 1 93 ? 13.271 -9.846 -15.981 1.00 92.62 93 THR A CA 1
ATOM 760 C C . THR A 1 93 ? 12.232 -10.454 -16.930 1.00 92.62 93 THR A C 1
ATOM 762 O O . THR A 1 93 ? 11.160 -10.862 -16.474 1.00 92.62 93 THR A O 1
ATOM 765 N N . PRO A 1 94 ? 12.495 -10.532 -18.247 1.00 92.75 94 PRO A N 1
ATOM 766 C CA . PRO A 1 94 ? 11.592 -11.209 -19.178 1.00 92.75 94 PRO A CA 1
ATOM 767 C C . PRO A 1 94 ? 11.340 -12.689 -18.840 1.00 92.75 94 PRO A C 1
ATOM 769 O O . PRO A 1 94 ? 10.230 -13.171 -19.041 1.00 92.75 94 PRO A O 1
ATOM 772 N N . ASP A 1 95 ? 12.335 -13.397 -18.292 1.00 94.19 95 ASP A N 1
ATOM 773 C CA . ASP A 1 95 ? 12.225 -14.792 -17.833 1.00 94.19 95 ASP A CA 1
ATOM 774 C C . ASP A 1 95 ? 11.555 -14.926 -16.453 1.00 94.19 95 ASP A C 1
ATOM 776 O O . ASP A 1 95 ? 11.015 -15.981 -16.120 1.00 94.19 95 ASP A O 1
ATOM 780 N N . ARG A 1 96 ? 11.534 -13.848 -15.659 1.00 89.81 96 ARG A N 1
ATOM 781 C CA . ARG A 1 96 ? 10.860 -13.771 -14.352 1.00 89.81 96 ARG A CA 1
ATOM 782 C C . ARG A 1 96 ? 9.955 -12.541 -14.292 1.00 89.81 96 ARG A C 1
ATOM 784 O O . ARG A 1 96 ? 10.209 -11.617 -13.512 1.00 89.81 96 ARG A O 1
ATOM 791 N N . PRO A 1 97 ? 8.875 -12.509 -15.092 1.00 92.00 97 PRO A N 1
ATOM 792 C CA . PRO A 1 97 ? 7.996 -11.348 -15.130 1.00 92.00 97 PRO A CA 1
ATOM 793 C C . PRO A 1 97 ? 7.240 -11.189 -13.804 1.00 92.00 97 PRO A C 1
ATOM 795 O O . PRO A 1 97 ? 6.952 -10.073 -13.383 1.00 92.00 97 PRO A O 1
ATOM 798 N N . GLY A 1 98 ? 6.955 -12.290 -13.107 1.00 93.44 98 GLY A N 1
ATOM 799 C CA . GLY A 1 98 ? 6.075 -12.293 -11.945 1.00 93.44 98 GLY A CA 1
ATOM 800 C C . GLY A 1 98 ? 4.607 -12.064 -12.314 1.00 93.44 98 GLY A C 1
ATOM 801 O O . GLY A 1 98 ? 4.256 -11.995 -13.495 1.00 93.44 98 GLY A O 1
ATOM 802 N N . PRO A 1 99 ? 3.718 -11.988 -11.314 1.00 95.19 99 PRO A N 1
ATOM 803 C CA . PRO A 1 99 ? 2.290 -11.813 -11.549 1.00 95.19 99 PRO A CA 1
ATOM 804 C C . PRO A 1 99 ? 1.946 -10.401 -12.047 1.00 95.19 99 PRO A C 1
ATOM 806 O O . PRO A 1 99 ? 2.676 -9.438 -11.812 1.00 95.19 99 PRO A O 1
ATOM 809 N N . ILE A 1 100 ? 0.784 -10.291 -12.691 1.00 94.50 100 ILE A N 1
ATOM 810 C CA . ILE A 1 100 ? 0.139 -9.022 -13.049 1.00 94.50 100 ILE A CA 1
ATOM 811 C C . ILE A 1 100 ? -0.594 -8.483 -11.811 1.00 94.50 100 ILE A C 1
ATOM 813 O O . ILE A 1 100 ? -1.295 -9.236 -11.131 1.00 94.50 100 ILE A O 1
ATOM 817 N N . GLY A 1 101 ? -0.428 -7.191 -11.516 1.00 94.94 101 GLY A N 1
ATOM 818 C CA . GLY A 1 101 ? -1.119 -6.529 -10.403 1.00 94.94 101 GLY A CA 1
ATOM 819 C C . GLY A 1 101 ? -2.578 -6.189 -10.730 1.00 94.94 101 GLY A C 1
ATOM 820 O O . GLY A 1 101 ? -2.963 -6.100 -11.892 1.00 94.94 101 GLY A O 1
ATOM 821 N N . LEU A 1 102 ? -3.404 -5.940 -9.713 1.00 94.19 102 LEU A N 1
ATOM 822 C CA . LEU A 1 102 ? -4.840 -5.671 -9.844 1.00 94.19 102 LEU A CA 1
ATOM 823 C C . LEU A 1 102 ? -5.134 -4.517 -10.808 1.00 94.19 102 LEU A C 1
ATOM 825 O O . LEU A 1 102 ? -6.006 -4.628 -11.670 1.00 94.19 102 LEU A O 1
ATOM 829 N N . PHE A 1 103 ? -4.417 -3.401 -10.668 1.00 93.62 103 PHE A N 1
ATOM 830 C CA . PHE A 1 103 ? -4.644 -2.233 -11.517 1.00 93.62 103 PHE A CA 1
ATOM 831 C C . PHE A 1 103 ? -4.116 -2.431 -12.937 1.00 93.62 103 PHE A C 1
ATOM 833 O O . PHE A 1 103 ? -4.776 -2.006 -13.884 1.00 93.62 103 PHE A O 1
ATOM 840 N N . GLU A 1 104 ? -2.988 -3.125 -13.083 1.00 93.56 104 GLU A N 1
ATOM 841 C CA . GLU A 1 104 ? -2.433 -3.533 -14.374 1.00 93.56 104 GLU A CA 1
ATOM 842 C C . GLU A 1 104 ? -3.434 -4.427 -15.127 1.00 93.56 104 GLU A C 1
ATOM 844 O O . GLU A 1 104 ? -3.805 -4.124 -16.261 1.00 93.56 104 GLU A O 1
ATOM 849 N N . TYR A 1 105 ? -3.969 -5.450 -14.454 1.00 93.88 105 TYR A N 1
ATOM 850 C CA . TYR A 1 105 ? -5.004 -6.344 -14.976 1.00 93.88 105 TYR A CA 1
ATOM 851 C C . TYR A 1 105 ? -6.265 -5.572 -15.384 1.00 93.88 105 TYR A C 1
ATOM 853 O O . TYR A 1 105 ? -6.771 -5.725 -16.497 1.00 93.88 105 TYR A O 1
ATOM 861 N N . ALA A 1 106 ? -6.770 -4.709 -14.499 1.00 92.44 106 ALA A N 1
ATOM 862 C CA . ALA A 1 106 ? -7.990 -3.948 -14.745 1.00 92.44 106 ALA A CA 1
ATOM 863 C C . ALA A 1 106 ? -7.862 -3.009 -15.953 1.00 92.44 1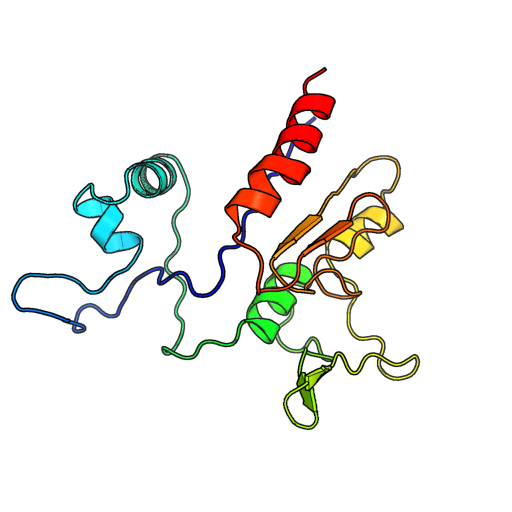06 ALA A C 1
ATOM 865 O O . ALA A 1 106 ? -8.801 -2.886 -16.739 1.00 92.44 106 ALA A O 1
ATOM 866 N N . GLN A 1 107 ? -6.707 -2.366 -16.124 1.00 91.06 107 GLN A N 1
ATOM 867 C CA . GLN A 1 107 ? -6.452 -1.501 -17.273 1.00 91.06 107 GLN A CA 1
ATOM 868 C C . GLN A 1 107 ? -6.260 -2.291 -18.563 1.00 91.06 107 GLN A C 1
ATOM 870 O O . GLN A 1 107 ? -6.707 -1.832 -19.608 1.00 91.06 107 GLN A O 1
ATOM 875 N N . HIS A 1 108 ? -5.646 -3.473 -18.501 1.00 91.00 108 HIS A N 1
ATOM 876 C CA . HIS A 1 108 ? -5.478 -4.322 -19.675 1.00 91.00 108 HIS A CA 1
ATOM 877 C C . HIS A 1 108 ? -6.822 -4.868 -20.183 1.00 91.00 108 HIS A C 1
ATOM 879 O O . HIS A 1 108 ? -7.117 -4.798 -21.373 1.00 91.00 108 HIS A O 1
ATOM 885 N N . HIS A 1 109 ? -7.673 -5.361 -19.279 1.00 93.75 109 HIS A N 1
ATOM 886 C CA . HIS A 1 109 ? -8.914 -6.048 -19.653 1.00 93.75 109 HIS A CA 1
ATOM 887 C C . HIS A 1 109 ? -10.157 -5.153 -19.683 1.00 93.75 109 HIS A C 1
ATOM 889 O O . HIS A 1 109 ? -11.177 -5.534 -20.257 1.00 93.75 109 HIS A O 1
ATOM 895 N N . ALA A 1 110 ? -10.116 -3.974 -19.061 1.00 92.81 110 ALA A N 1
ATOM 896 C CA . ALA A 1 110 ? -11.260 -3.068 -19.000 1.00 92.81 110 ALA A CA 1
ATOM 897 C C . ALA A 1 110 ? -10.875 -1.573 -19.108 1.00 92.81 110 ALA A C 1
ATOM 899 O O . ALA A 1 110 ? -11.403 -0.764 -18.334 1.00 92.81 110 ALA A O 1
ATOM 900 N N . PRO A 1 111 ? -10.035 -1.160 -20.083 1.00 89.75 111 PRO A N 1
ATOM 901 C CA . PRO A 1 111 ? -9.475 0.199 -20.155 1.00 89.75 111 PRO A CA 1
ATOM 902 C C . PRO A 1 111 ? -10.538 1.300 -20.278 1.00 89.75 111 PRO A C 1
ATOM 904 O O . PRO A 1 111 ? -10.391 2.391 -19.730 1.00 89.75 111 PRO A O 1
ATOM 907 N N . ASN A 1 112 ? -11.652 1.005 -20.952 1.00 89.88 112 ASN A N 1
ATOM 908 C CA . ASN A 1 112 ? -12.745 1.962 -21.155 1.00 89.88 112 ASN A CA 1
ATOM 909 C C . ASN A 1 112 ? -13.715 2.035 -19.964 1.00 89.88 112 ASN A C 1
ATOM 911 O O . ASN A 1 112 ? -14.543 2.944 -19.897 1.00 89.88 112 ASN A O 1
ATOM 915 N N . ARG A 1 113 ? -13.624 1.088 -19.019 1.00 89.12 113 ARG A N 1
ATOM 916 C CA . ARG A 1 113 ? -14.551 0.957 -17.885 1.00 89.12 113 ARG A CA 1
ATOM 917 C C . ARG A 1 113 ? -13.898 1.293 -16.549 1.00 89.12 113 ARG A C 1
ATOM 919 O O . ARG A 1 113 ? -14.535 1.932 -15.716 1.00 89.12 113 ARG A O 1
ATOM 926 N N . ILE A 1 114 ? -12.653 0.872 -16.334 1.00 89.12 114 ILE A N 1
ATOM 927 C CA . ILE A 1 114 ? -11.939 1.059 -15.069 1.00 89.12 114 ILE A CA 1
ATOM 928 C C . ILE A 1 114 ? -10.825 2.083 -15.269 1.00 89.12 114 ILE A C 1
ATOM 930 O O . ILE A 1 114 ? -9.839 1.837 -15.955 1.00 89.12 114 ILE A O 1
ATOM 934 N N . LYS A 1 115 ? -10.985 3.242 -14.626 1.00 88.75 115 LYS A N 1
ATOM 935 C CA . LYS A 1 115 ? -9.975 4.303 -14.581 1.00 88.75 115 LYS A CA 1
ATOM 936 C C . LYS A 1 115 ? -9.288 4.254 -13.222 1.00 88.75 115 LYS A C 1
ATOM 938 O O . LYS A 1 115 ? -9.873 4.690 -12.233 1.00 88.75 115 LYS A O 1
ATOM 943 N N . SER A 1 116 ? -8.076 3.715 -13.177 1.00 90.44 116 SER A N 1
ATOM 944 C CA . SER A 1 116 ? -7.245 3.670 -11.972 1.00 90.44 116 SER A CA 1
ATOM 945 C C . SER A 1 116 ? -6.186 4.771 -11.978 1.00 90.44 116 SER A C 1
ATOM 947 O O . SER A 1 116 ? -5.725 5.220 -13.031 1.00 90.44 116 SER A O 1
ATOM 949 N N . ALA A 1 117 ? -5.823 5.202 -10.776 1.00 93.31 117 ALA A N 1
ATOM 950 C CA . ALA A 1 117 ? -4.674 6.047 -10.499 1.00 93.31 117 ALA A CA 1
ATOM 951 C C . ALA A 1 117 ? -4.031 5.557 -9.200 1.00 93.31 117 ALA A C 1
ATOM 953 O O . ALA A 1 117 ? -4.729 5.036 -8.325 1.00 93.31 117 ALA A O 1
ATOM 954 N N . SER A 1 118 ? -2.719 5.701 -9.075 1.00 95.06 118 SER A N 1
ATOM 955 C CA . SER A 1 118 ? -1.982 5.271 -7.888 1.00 95.06 118 SER A CA 1
ATOM 956 C C . SER A 1 118 ? -0.922 6.297 -7.519 1.00 95.06 118 SER A C 1
ATOM 958 O O . SER A 1 118 ? -0.208 6.813 -8.375 1.00 95.06 118 SER A O 1
ATOM 960 N N . PHE A 1 119 ? -0.862 6.603 -6.230 1.00 95.19 119 PHE A N 1
ATOM 961 C CA . PHE A 1 119 ? -0.033 7.652 -5.653 1.00 95.19 119 PHE A CA 1
ATOM 962 C C . PHE A 1 119 ? 0.681 7.054 -4.448 1.00 95.19 119 PHE A C 1
ATOM 964 O O . PHE A 1 119 ? 0.003 6.592 -3.530 1.00 95.19 119 PHE A O 1
ATOM 971 N N . THR A 1 120 ? 2.011 6.997 -4.470 1.00 94.00 120 THR A N 1
ATOM 972 C CA . THR A 1 120 ? 2.783 6.253 -3.462 1.00 94.00 120 THR A CA 1
ATOM 973 C C . THR A 1 120 ? 3.985 7.047 -2.969 1.00 94.00 120 THR A C 1
ATOM 975 O O . THR A 1 120 ? 4.729 7.633 -3.752 1.00 94.00 120 THR A O 1
ATOM 978 N N . THR A 1 121 ? 4.190 7.088 -1.663 1.00 89.19 121 THR A N 1
ATOM 979 C CA . THR A 1 121 ? 5.503 7.378 -1.091 1.00 89.19 121 THR A CA 1
ATOM 980 C C . THR A 1 121 ? 6.258 6.051 -1.067 1.00 89.19 121 THR A C 1
ATOM 982 O O . THR A 1 121 ? 5.734 5.044 -0.597 1.00 89.19 121 THR A O 1
ATOM 985 N N . ASP A 1 122 ? 7.431 6.035 -1.694 1.00 85.94 122 ASP A N 1
ATOM 986 C CA . ASP A 1 122 ? 8.189 4.863 -2.152 1.00 85.94 122 ASP A CA 1
ATOM 987 C C . ASP A 1 122 ? 7.729 4.243 -3.496 1.00 85.94 122 ASP A C 1
ATOM 989 O O . ASP A 1 122 ? 6.641 4.501 -4.025 1.00 85.94 122 ASP A O 1
ATOM 993 N N . HIS A 1 123 ? 8.609 3.446 -4.103 1.00 85.38 123 HIS A N 1
ATOM 994 C CA . HIS A 1 123 ? 8.552 2.982 -5.490 1.00 85.38 123 HIS A CA 1
ATOM 995 C C . HIS A 1 123 ? 7.651 1.748 -5.710 1.00 85.38 123 HIS A C 1
ATOM 997 O O . HIS A 1 123 ? 7.957 0.865 -6.510 1.00 85.38 123 HIS A O 1
ATOM 1003 N N . TRP A 1 124 ? 6.468 1.695 -5.088 1.00 92.56 124 TRP A N 1
ATOM 1004 C CA . TRP A 1 124 ? 5.497 0.600 -5.286 1.00 92.56 124 TRP A CA 1
ATOM 1005 C C . TRP A 1 124 ? 4.795 0.606 -6.662 1.00 92.56 124 TRP A C 1
ATOM 1007 O O . TRP A 1 124 ? 3.988 -0.278 -6.960 1.00 92.56 124 TRP A O 1
ATOM 1017 N N . LEU A 1 125 ? 5.093 1.582 -7.526 1.00 93.00 125 LEU A N 1
ATOM 1018 C CA . LEU A 1 125 ? 4.563 1.707 -8.891 1.00 93.00 125 LEU A CA 1
ATOM 1019 C C . LEU A 1 125 ? 5.376 0.920 -9.925 1.00 93.00 125 LEU A C 1
ATOM 1021 O O . LEU A 1 125 ? 5.796 1.455 -10.950 1.00 93.00 125 LEU A O 1
ATOM 1025 N N . VAL A 1 126 ? 5.575 -0.368 -9.676 1.00 92.75 126 VAL A N 1
ATOM 1026 C CA . VAL A 1 126 ? 6.230 -1.286 -10.618 1.00 92.75 126 VAL A CA 1
ATOM 1027 C C . VAL A 1 126 ? 5.286 -2.427 -11.013 1.00 92.75 126 VAL A C 1
ATOM 1029 O O . VAL A 1 126 ? 4.385 -2.768 -10.239 1.00 92.75 126 VAL A O 1
ATOM 1032 N N . PRO A 1 127 ? 5.435 -3.020 -12.213 1.00 92.75 127 PRO A N 1
ATOM 1033 C CA . PRO A 1 127 ? 4.586 -4.121 -12.664 1.00 92.75 127 PRO A CA 1
ATOM 1034 C C . PRO A 1 127 ? 4.482 -5.259 -11.640 1.00 92.75 127 PRO A C 1
ATOM 1036 O O . PRO A 1 127 ? 5.476 -5.643 -11.012 1.00 92.75 127 PRO A O 1
ATOM 1039 N N . GLY A 1 128 ? 3.272 -5.784 -11.454 1.00 93.81 128 GLY A N 1
ATOM 1040 C CA . GLY A 1 128 ? 2.960 -6.737 -10.381 1.00 93.81 128 GLY A CA 1
ATOM 1041 C C . GLY A 1 128 ? 2.757 -6.135 -8.982 1.00 93.81 128 GLY A C 1
ATOM 1042 O O . GLY A 1 128 ? 2.473 -6.888 -8.057 1.00 93.81 128 GLY A O 1
ATOM 1043 N N . TYR A 1 129 ? 2.893 -4.818 -8.805 1.00 95.56 129 TYR A N 1
ATOM 1044 C CA . TYR A 1 129 ? 2.463 -4.070 -7.614 1.00 95.56 129 TYR A CA 1
ATOM 1045 C C . TYR A 1 129 ? 1.305 -3.115 -7.986 1.00 95.56 129 TYR A C 1
ATOM 1047 O O . TYR A 1 129 ? 0.395 -3.511 -8.715 1.00 95.56 129 TYR A O 1
ATOM 1055 N N . PHE A 1 130 ? 1.310 -1.858 -7.526 1.00 95.38 130 PHE A N 1
ATOM 1056 C CA . PHE A 1 130 ? 0.248 -0.875 -7.793 1.00 95.38 130 PHE A CA 1
ATOM 1057 C C . PHE A 1 130 ? 0.462 -0.095 -9.093 1.00 95.38 130 PHE A C 1
ATOM 1059 O O . PHE A 1 130 ? 0.001 1.035 -9.238 1.00 95.38 130 PHE A O 1
ATOM 1066 N N . PHE A 1 131 ? 1.181 -0.681 -10.047 1.00 93.94 131 PHE A N 1
ATOM 1067 C CA . PHE A 1 131 ? 1.436 -0.053 -11.333 1.00 93.94 131 PHE A CA 1
ATOM 1068 C C . PHE A 1 131 ? 0.138 0.289 -12.068 1.00 93.94 131 PHE A C 1
ATOM 1070 O O . PHE A 1 131 ? -0.798 -0.510 -12.136 1.00 93.94 131 PHE A O 1
ATOM 1077 N N . THR A 1 132 ? 0.113 1.487 -12.652 1.00 92.31 132 THR A N 1
ATOM 1078 C CA . THR A 1 132 ? -0.956 1.926 -13.545 1.00 92.31 132 THR A CA 1
ATOM 1079 C C . THR A 1 132 ? -0.345 2.557 -14.793 1.00 92.31 132 THR A C 1
ATOM 1081 O O . THR A 1 132 ? 0.585 3.350 -14.693 1.00 92.31 132 THR A O 1
ATOM 1084 N N . HIS A 1 133 ? -0.893 2.248 -15.966 1.00 80.44 133 HIS A N 1
ATOM 1085 C CA . HIS A 1 133 ? -0.442 2.769 -17.262 1.00 80.44 133 HIS A CA 1
ATOM 1086 C C . HIS A 1 133 ? -0.812 4.243 -17.499 1.00 80.44 133 HIS A C 1
ATOM 1088 O O . HIS A 1 133 ? -0.299 4.861 -18.424 1.00 80.44 133 HIS A O 1
ATOM 1094 N N . GLY A 1 134 ? -1.747 4.795 -16.717 1.00 80.44 134 GLY A N 1
ATOM 1095 C CA . GLY A 1 134 ? -2.347 6.105 -16.984 1.00 80.44 134 GLY A CA 1
ATOM 1096 C C . GLY A 1 134 ? -1.915 7.204 -16.018 1.00 80.44 134 GLY A C 1
ATOM 1097 O O . GLY A 1 134 ? -1.440 8.250 -16.443 1.00 80.44 134 GLY A O 1
ATOM 1098 N N . TYR A 1 135 ? -2.123 6.993 -14.716 1.00 86.81 135 TYR A N 1
ATOM 1099 C CA . TYR A 1 135 ? -1.944 8.025 -13.692 1.00 86.81 135 TYR A CA 1
ATOM 1100 C C . TYR A 1 135 ? -1.262 7.434 -12.457 1.00 86.81 135 TYR A C 1
ATOM 1102 O O . TYR A 1 135 ? -1.898 7.213 -11.427 1.00 86.81 135 TYR A O 1
ATOM 1110 N N . GLY A 1 136 ? 0.034 7.157 -12.587 1.00 91.62 136 GLY A N 1
ATOM 1111 C CA . GLY A 1 136 ? 0.903 6.733 -11.494 1.00 91.62 136 GLY A CA 1
ATOM 1112 C C . GLY A 1 136 ? 1.871 7.845 -11.096 1.00 91.62 136 GLY A C 1
ATOM 1113 O O . GLY A 1 136 ? 2.520 8.417 -11.969 1.00 91.62 136 GLY A O 1
ATOM 1114 N N . LEU A 1 137 ? 1.993 8.138 -9.801 1.00 94.12 137 LEU A N 1
ATOM 1115 C CA . LEU A 1 137 ? 3.060 8.991 -9.274 1.00 94.12 137 LEU A CA 1
ATOM 1116 C C . LEU A 1 137 ? 3.657 8.413 -7.990 1.00 94.12 137 LEU A C 1
ATOM 1118 O O . LEU A 1 137 ? 2.932 8.142 -7.035 1.00 94.12 137 LEU A O 1
ATOM 1122 N N . ALA A 1 138 ? 4.979 8.247 -7.979 1.00 92.88 138 ALA A N 1
ATOM 1123 C CA . ALA A 1 138 ? 5.733 7.805 -6.815 1.00 92.88 138 ALA A CA 1
ATOM 1124 C C . ALA A 1 138 ? 6.727 8.893 -6.407 1.00 92.88 138 ALA A C 1
ATOM 1126 O O . ALA A 1 138 ? 7.511 9.354 -7.237 1.00 92.88 138 ALA A O 1
ATOM 1127 N N . LEU A 1 139 ? 6.694 9.299 -5.141 1.00 92.12 139 LEU A N 1
ATOM 1128 C CA . LEU A 1 139 ? 7.784 10.056 -4.524 1.00 92.12 139 LEU A CA 1
ATOM 1129 C C . LEU A 1 139 ? 8.714 9.069 -3.820 1.00 92.12 139 LEU A C 1
ATOM 1131 O O . LEU A 1 139 ? 8.270 7.994 -3.429 1.00 92.12 139 LEU A O 1
ATOM 1135 N N . SER A 1 140 ? 9.989 9.410 -3.630 1.00 86.94 140 SER A N 1
ATOM 1136 C CA . SER A 1 140 ? 10.860 8.566 -2.803 1.00 86.94 140 SER A CA 1
ATOM 1137 C C . SER A 1 140 ? 10.377 8.554 -1.347 1.00 86.94 140 SER A C 1
ATOM 1139 O O . SER A 1 140 ? 9.710 9.492 -0.901 1.00 86.94 140 SER A O 1
ATOM 1141 N N . GLY A 1 141 ? 10.752 7.522 -0.586 1.00 83.50 141 GLY A N 1
ATOM 1142 C CA . GLY A 1 141 ? 10.424 7.414 0.845 1.00 83.50 141 GLY A CA 1
ATOM 1143 C C . GLY A 1 141 ? 11.001 8.535 1.725 1.00 83.50 141 GLY A C 1
ATOM 1144 O O . GLY A 1 141 ? 10.685 8.616 2.905 1.00 83.50 141 GLY A O 1
ATOM 1145 N N . TYR A 1 142 ? 11.826 9.427 1.165 1.00 87.12 142 TYR A N 1
ATOM 1146 C CA . TYR A 1 142 ? 12.340 10.614 1.855 1.00 87.12 142 TYR A CA 1
ATOM 1147 C C . TYR A 1 142 ? 11.361 11.798 1.853 1.00 87.12 142 TYR A C 1
ATOM 1149 O O . TYR A 1 142 ? 11.611 12.796 2.527 1.00 87.12 142 TYR A O 1
ATOM 1157 N N . PHE A 1 143 ? 10.267 11.725 1.088 1.00 91.06 143 PHE A N 1
ATOM 1158 C CA . PHE A 1 143 ? 9.255 12.779 1.054 1.00 91.06 143 PHE A CA 1
ATOM 1159 C C . PHE A 1 143 ? 8.126 12.499 2.054 1.00 91.06 143 PHE A C 1
ATOM 1161 O O . PHE A 1 143 ? 7.622 11.379 2.098 1.00 91.06 143 PHE A O 1
ATOM 1168 N N . PRO A 1 144 ? 7.653 13.517 2.794 1.00 91.38 144 PRO A N 1
ATOM 1169 C CA . PRO A 1 144 ? 6.472 13.385 3.640 1.00 91.38 144 PRO A CA 1
ATOM 1170 C C . PRO A 1 144 ? 5.214 12.988 2.853 1.00 91.38 144 PRO A C 1
ATOM 1172 O O . PRO A 1 144 ? 4.915 13.583 1.811 1.00 91.38 144 PRO A O 1
ATOM 1175 N N . ASP A 1 145 ? 4.409 12.083 3.416 1.00 91.19 145 ASP A N 1
ATOM 1176 C CA . ASP A 1 145 ? 3.119 11.649 2.849 1.00 91.19 145 ASP A CA 1
ATOM 1177 C C . ASP A 1 145 ? 2.160 12.817 2.573 1.00 91.19 145 ASP A C 1
ATOM 1179 O O . ASP A 1 145 ? 1.405 12.810 1.597 1.00 91.19 145 ASP A O 1
ATOM 1183 N N . GLU A 1 146 ? 2.214 13.869 3.397 1.00 94.06 146 GLU A N 1
ATOM 1184 C CA . GLU A 1 146 ? 1.407 15.077 3.207 1.00 94.06 146 GLU A CA 1
ATOM 1185 C C . GLU A 1 146 ? 1.666 15.724 1.839 1.00 94.06 146 GLU A C 1
ATOM 1187 O O . GLU A 1 146 ? 0.729 16.202 1.199 1.00 94.06 146 GLU A O 1
ATOM 1192 N N . LEU A 1 147 ? 2.910 15.711 1.347 1.00 94.69 147 LEU A N 1
ATOM 1193 C CA . LEU A 1 147 ? 3.233 16.278 0.038 1.00 94.69 147 LEU A CA 1
ATOM 1194 C C . LEU A 1 147 ? 2.606 15.458 -1.086 1.00 94.69 147 LEU A C 1
ATOM 1196 O O . LEU A 1 147 ? 2.047 16.046 -2.017 1.00 94.69 147 LEU A O 1
ATOM 1200 N N . MET A 1 148 ? 2.639 14.124 -0.978 1.00 94.81 148 MET A N 1
ATOM 1201 C CA . MET A 1 148 ? 1.939 13.247 -1.916 1.00 94.81 148 MET A CA 1
ATOM 1202 C C . MET A 1 148 ? 0.448 13.597 -1.964 1.00 94.81 148 MET A C 1
ATOM 1204 O O . MET A 1 148 ? -0.136 13.826 -3.030 1.00 94.81 148 MET A O 1
ATOM 1208 N N . TRP A 1 149 ? -0.163 13.688 -0.784 1.00 94.19 149 TRP A N 1
ATOM 1209 C CA . TRP A 1 149 ? -1.580 13.977 -0.644 1.00 94.19 149 TRP A CA 1
ATOM 1210 C C . TRP A 1 149 ? -1.957 15.351 -1.206 1.00 94.19 149 TRP A C 1
ATOM 1212 O O . TRP A 1 149 ? -2.832 15.467 -2.068 1.00 94.19 149 TRP A O 1
ATOM 1222 N N . ARG A 1 150 ? -1.290 16.402 -0.725 1.00 95.62 150 ARG A N 1
ATOM 1223 C CA . ARG A 1 150 ? -1.619 17.800 -1.011 1.00 95.62 150 ARG A CA 1
ATOM 1224 C C . ARG A 1 150 ? -1.382 18.160 -2.470 1.00 95.62 150 ARG A C 1
ATOM 1226 O O . ARG A 1 150 ? -2.224 18.831 -3.065 1.00 95.62 150 ARG A O 1
ATOM 1233 N N . ASN A 1 151 ? -0.263 17.716 -3.040 1.00 95.31 151 ASN A N 1
ATOM 1234 C CA . ASN A 1 151 ? 0.182 18.184 -4.350 1.00 95.31 151 ASN A CA 1
ATOM 1235 C C . ASN A 1 151 ? -0.277 17.280 -5.502 1.00 95.31 151 ASN A C 1
ATOM 1237 O O . ASN A 1 151 ? -0.342 17.753 -6.634 1.00 95.31 151 ASN A O 1
ATOM 1241 N N . PHE A 1 152 ? -0.624 16.013 -5.241 1.00 94.25 152 PHE A N 1
ATOM 1242 C CA . PHE A 1 152 ? -0.942 15.056 -6.308 1.00 94.25 152 PHE A CA 1
ATOM 1243 C C . PHE A 1 152 ? -2.306 14.382 -6.126 1.00 94.25 152 PHE A C 1
ATOM 1245 O O . PHE A 1 152 ? -3.154 14.476 -7.019 1.00 94.25 152 PHE A O 1
ATOM 1252 N N . VAL A 1 153 ? -2.572 13.779 -4.961 1.00 94.25 153 VAL A N 1
ATOM 1253 C CA . VAL A 1 153 ? -3.840 13.060 -4.722 1.00 94.25 153 VAL A CA 1
ATOM 1254 C C . VAL A 1 153 ? -5.034 14.017 -4.724 1.00 94.25 153 VAL A C 1
ATOM 1256 O O . VAL A 1 153 ? -6.005 13.814 -5.456 1.00 94.25 153 VAL A O 1
ATOM 1259 N N . MET A 1 154 ? -4.973 15.092 -3.936 1.00 94.12 154 MET A N 1
ATOM 1260 C CA . MET A 1 154 ? -6.080 16.041 -3.794 1.00 94.12 154 MET A CA 1
ATOM 1261 C C . MET A 1 154 ? -6.453 16.740 -5.110 1.00 94.12 154 MET A C 1
ATOM 1263 O O . MET A 1 154 ? -7.647 16.783 -5.430 1.00 94.12 154 MET A O 1
ATOM 1267 N N . PRO A 1 155 ? -5.500 17.254 -5.914 1.00 93.50 155 PRO A N 1
ATOM 1268 C CA . PRO A 1 155 ? -5.807 17.790 -7.238 1.00 93.50 155 PRO A CA 1
ATOM 1269 C C . PRO A 1 155 ? -6.480 16.769 -8.161 1.00 93.50 155 PRO A C 1
ATOM 1271 O O . PRO A 1 155 ? -7.462 17.105 -8.829 1.00 93.50 155 PRO A O 1
ATOM 1274 N N . PHE A 1 156 ? -6.017 15.513 -8.159 1.00 91.56 156 PHE A N 1
ATOM 1275 C CA . PHE A 1 156 ? -6.627 14.445 -8.952 1.00 91.56 156 PHE A CA 1
ATOM 1276 C C . PHE A 1 156 ? -8.082 14.181 -8.539 1.00 91.56 156 PHE A C 1
ATOM 1278 O O . PHE A 1 156 ? -8.976 14.160 -9.391 1.00 91.56 156 PHE A O 1
ATOM 1285 N N . LEU A 1 157 ? -8.339 14.035 -7.234 1.00 90.69 157 LEU A N 1
ATOM 1286 C CA . LEU A 1 157 ? -9.684 13.794 -6.702 1.00 90.69 157 LEU A CA 1
ATOM 1287 C C . LEU A 1 157 ? -10.637 14.962 -6.995 1.00 90.69 157 LEU A C 1
ATOM 1289 O O . LEU A 1 157 ? -11.795 14.738 -7.351 1.00 90.69 157 LEU A O 1
ATOM 1293 N N . ARG A 1 158 ? -10.159 16.210 -6.894 1.00 90.12 158 ARG A N 1
ATOM 1294 C CA . ARG A 1 158 ? -10.957 17.414 -7.183 1.00 90.12 158 ARG A CA 1
ATOM 1295 C C . ARG A 1 158 ? -11.324 17.530 -8.660 1.00 90.12 158 ARG A C 1
ATOM 1297 O O . ARG A 1 158 ? -12.482 17.791 -8.965 1.00 90.12 158 ARG A O 1
ATOM 1304 N N . LYS A 1 159 ? -10.390 17.264 -9.581 1.00 84.56 159 LYS A N 1
ATOM 1305 C CA . LYS A 1 159 ? -10.656 17.311 -11.032 1.00 84.56 159 LYS A CA 1
ATOM 1306 C C . LYS A 1 159 ? -11.727 16.305 -11.478 1.00 84.56 159 LYS A C 1
ATOM 1308 O O . LYS A 1 159 ? -12.360 16.511 -12.503 1.00 84.56 159 LYS A O 1
ATOM 1313 N N . ARG A 1 160 ? -11.924 15.215 -10.727 1.00 70.19 160 ARG A N 1
ATOM 1314 C CA . ARG A 1 160 ? -12.880 14.130 -11.031 1.00 70.19 160 ARG A CA 1
ATOM 1315 C C . ARG A 1 160 ? -14.235 14.255 -10.312 1.00 70.19 160 ARG A C 1
ATOM 1317 O O . ARG A 1 160 ? -15.043 13.320 -10.384 1.00 70.19 160 ARG A O 1
ATOM 1324 N N . ARG A 1 161 ? -14.456 15.352 -9.575 1.00 62.84 161 ARG A N 1
ATOM 1325 C CA . ARG A 1 161 ? -15.755 15.695 -8.966 1.00 62.84 161 ARG A CA 1
ATOM 1326 C C . ARG A 1 161 ? -16.692 16.429 -9.927 1.00 62.84 161 ARG A C 1
ATOM 1328 O O . ARG A 1 161 ? -17.899 16.329 -9.731 1.00 62.84 161 ARG A O 1
ATOM 1335 N N . ASN A 1 162 ? -16.130 17.100 -10.928 1.00 44.69 162 ASN A N 1
ATOM 1336 C CA . ASN A 1 162 ? -16.849 17.736 -12.031 1.00 44.69 162 ASN A CA 1
ATOM 1337 C C . ASN A 1 162 ? -16.970 16.764 -13.209 1.00 44.69 162 ASN A C 1
ATOM 1339 O O . ASN A 1 162 ? -17.918 16.939 -13.997 1.00 44.69 162 ASN A O 1
#

Radius of gyration: 18.04 Å; chains: 1; bounding box: 45×35×54 Å

Sequence (162 aa):
MSRVLMIVIDQLPGHWAKEVKVLDNMPPVNVWDYARLGFAKNFRFLIENGIFCFAWNKGECDTPHGMKYLATGRYNAAPYWASVNGWPYYPRTPDRPGPIGLFEYAQHHAPNRIKSASFTTDHWLVPGYFFTHGYGLALSGYFPDELMWRNFVMPFLRKRRN

pLDDT: mean 87.92, std 8.77, range [44.69, 97.06]

Secondary structure (DSSP, 8-state):
---------TT------TT--SBTTB--S-HHHHHHTTS-HHHHHHHHTS--------S---HHHHHHHHHHS-SS-----EEETTEEE----SS---PPPHHHHHHHH-TTT----EEEESS--STTTT--SSSEEEE-TTS-HHHHIIIIIHHHHHHTT-

Foldseek 3Di:
DDDDDDDDDAPAAAADDPPDDDDVPDRPDHLPVCLVVVVNVVSVCCVVVHDDDDDDDPPDRDPQQVQLCQFAVDNPFDDTWDDDPNHIDHPDDPVRNTDATPQSVCCVPPVPNDDDAEFEADDQCDGSGRPHPPHYDYDHVVDDPVCSCVVRVVVVVVVVVD